Protein AF-A0A8S2YHU8-F1 (afdb_monomer)

Radius of gyration: 10.1 Å; Cα contacts (8 Å, |Δi|>4): 82; chains: 1; bounding box: 25×19×30 Å

Mean predicted aligned error: 3.76 Å

Structure (mmCIF, N/CA/C/O backbone):
data_AF-A0A8S2YHU8-F1
#
_entry.id   AF-A0A8S2YHU8-F1
#
loop_
_atom_site.g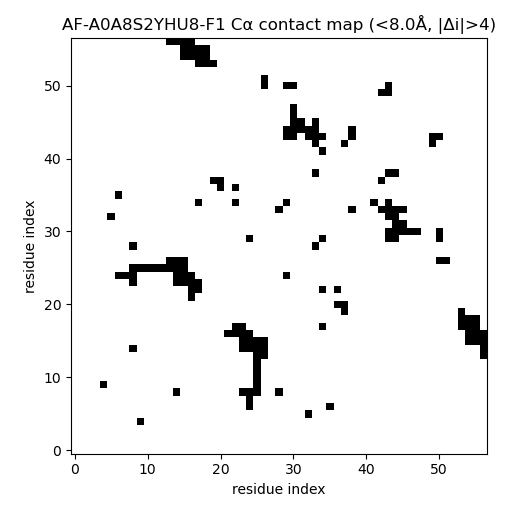roup_PDB
_atom_site.id
_atom_site.type_symbol
_atom_site.label_atom_id
_atom_site.label_alt_id
_atom_site.label_comp_id
_atom_site.label_asym_id
_atom_site.label_entity_id
_atom_site.label_seq_id
_atom_site.pdbx_PDB_ins_code
_atom_site.Cartn_x
_atom_site.Cartn_y
_atom_site.Cartn_z
_atom_site.occupancy
_atom_site.B_iso_or_equiv
_atom_site.auth_seq_id
_atom_site.auth_comp_id
_atom_site.auth_asym_id
_atom_site.auth_atom_id
_atom_site.pdbx_PDB_model_num
ATOM 1 N N . MET A 1 1 ? -9.141 -2.429 -20.536 1.00 50.09 1 MET A N 1
ATOM 2 C CA . MET A 1 1 ? -7.778 -2.986 -20.417 1.00 50.09 1 MET A CA 1
ATOM 3 C C . MET A 1 1 ? -7.223 -2.393 -19.140 1.00 50.09 1 MET A C 1
ATOM 5 O O . MET A 1 1 ? -7.301 -1.180 -19.022 1.00 50.09 1 MET A O 1
ATOM 9 N N . ALA A 1 2 ? -6.851 -3.208 -18.152 1.00 58.78 2 ALA A N 1
ATOM 10 C CA . ALA A 1 2 ? -6.267 -2.675 -16.921 1.00 58.78 2 ALA A CA 1
ATOM 11 C C . ALA A 1 2 ? -4.945 -1.989 -17.290 1.00 58.78 2 ALA A C 1
ATOM 13 O O . ALA A 1 2 ? -4.162 -2.570 -18.036 1.00 58.78 2 ALA A O 1
ATOM 14 N N . ASP A 1 3 ? -4.762 -0.746 -16.858 1.00 69.56 3 ASP A N 1
ATOM 15 C CA . ASP A 1 3 ? -3.550 0.022 -17.121 1.00 69.56 3 ASP A CA 1
ATOM 16 C C . ASP A 1 3 ? -2.433 -0.558 -16.244 1.00 69.56 3 ASP A C 1
ATOM 18 O O . ASP A 1 3 ? -2.475 -0.455 -15.020 1.00 69.56 3 ASP A O 1
ATOM 22 N N . ASP A 1 4 ? -1.453 -1.232 -16.851 1.00 70.44 4 ASP A N 1
ATOM 23 C CA . ASP A 1 4 ? -0.386 -1.937 -16.122 1.00 70.44 4 ASP A CA 1
ATOM 24 C C . ASP A 1 4 ? 0.407 -1.015 -15.171 1.00 70.44 4 ASP A C 1
ATOM 26 O O . ASP A 1 4 ? 1.015 -1.480 -14.206 1.00 70.44 4 ASP A O 1
ATOM 30 N N . ARG A 1 5 ? 0.361 0.305 -15.392 1.00 73.06 5 ARG A N 1
ATOM 31 C CA . ARG A 1 5 ? 0.988 1.324 -14.537 1.00 73.06 5 ARG A CA 1
ATOM 32 C C . ARG A 1 5 ? 0.409 1.398 -13.126 1.00 73.06 5 ARG A C 1
ATOM 34 O O . ARG A 1 5 ? 1.132 1.798 -12.224 1.00 73.06 5 ARG A O 1
ATOM 41 N N . GLU A 1 6 ? -0.843 1.004 -12.914 1.00 72.06 6 GLU A N 1
ATOM 42 C CA . GLU A 1 6 ? -1.456 1.007 -11.575 1.00 72.06 6 GLU A CA 1
ATOM 43 C C . GLU A 1 6 ? -0.927 -0.147 -10.704 1.00 72.06 6 GLU A C 1
ATOM 45 O O . GLU A 1 6 ? -0.903 -0.068 -9.475 1.00 72.06 6 GLU A O 1
ATOM 50 N N . ARG A 1 7 ? -0.434 -1.213 -11.349 1.00 75.75 7 ARG A N 1
ATOM 51 C CA . ARG A 1 7 ? 0.019 -2.450 -10.692 1.00 75.75 7 ARG A CA 1
ATOM 52 C C . ARG A 1 7 ? 1.527 -2.548 -10.529 1.00 75.75 7 ARG A C 1
ATOM 54 O O . ARG A 1 7 ? 2.005 -3.304 -9.687 1.00 75.75 7 ARG A O 1
ATOM 61 N N . ILE A 1 8 ? 2.277 -1.830 -11.359 1.00 82.19 8 ILE A N 1
ATOM 62 C CA . ILE A 1 8 ? 3.737 -1.864 -11.365 1.00 82.19 8 ILE A CA 1
ATOM 63 C C . ILE A 1 8 ? 4.259 -0.721 -10.489 1.00 82.19 8 ILE A C 1
ATOM 65 O O . ILE A 1 8 ? 3.918 0.432 -10.747 1.00 82.19 8 ILE A O 1
ATOM 69 N N . PRO A 1 9 ? 5.112 -0.995 -9.483 1.00 82.75 9 PRO A N 1
ATOM 70 C CA . PRO A 1 9 ? 5.700 0.054 -8.662 1.00 82.75 9 PRO A CA 1
ATOM 71 C C . PRO A 1 9 ? 6.398 1.132 -9.502 1.00 82.75 9 PRO A C 1
ATOM 73 O O . PRO A 1 9 ? 7.301 0.829 -10.282 1.00 82.75 9 PRO A O 1
ATOM 76 N N . ASN A 1 10 ? 6.001 2.396 -9.313 1.00 80.12 10 ASN A N 1
ATOM 77 C CA . ASN A 1 10 ? 6.588 3.536 -10.030 1.00 80.12 10 ASN A CA 1
ATOM 78 C C . ASN A 1 10 ? 8.085 3.731 -9.711 1.00 80.12 10 ASN A C 1
ATOM 80 O O . ASN A 1 10 ? 8.840 4.220 -10.549 1.00 80.12 10 ASN A O 1
ATOM 84 N N . ASP A 1 11 ? 8.517 3.340 -8.507 1.00 85.12 11 ASP A N 1
ATOM 85 C CA . ASP A 1 11 ? 9.923 3.202 -8.136 1.00 85.12 11 ASP A CA 1
ATOM 86 C C . ASP A 1 11 ? 10.122 2.100 -7.075 1.00 85.12 11 ASP A C 1
ATOM 88 O O . ASP A 1 11 ? 9.158 1.528 -6.566 1.00 85.12 11 ASP A O 1
ATOM 92 N N . LEU A 1 12 ? 11.383 1.760 -6.783 1.00 89.94 12 LEU A N 1
ATOM 93 C CA . LEU A 1 12 ? 11.757 0.654 -5.888 1.00 89.94 12 LEU A CA 1
ATOM 94 C C . LEU A 1 12 ? 11.959 1.077 -4.421 1.00 89.94 12 LEU A C 1
ATOM 96 O O . LEU A 1 12 ? 12.456 0.287 -3.617 1.00 89.94 12 LEU A O 1
ATOM 100 N N . ARG A 1 13 ? 11.628 2.319 -4.051 1.00 90.81 13 ARG A N 1
ATOM 101 C CA . ARG A 1 13 ? 11.730 2.801 -2.667 1.00 90.81 13 ARG A CA 1
ATOM 102 C C . ARG A 1 13 ? 10.424 2.544 -1.935 1.00 90.81 13 ARG A C 1
ATOM 104 O O . ARG A 1 13 ? 9.341 2.660 -2.500 1.00 90.81 13 ARG A O 1
ATOM 111 N N . ASN A 1 14 ? 10.541 2.251 -0.641 1.00 93.25 14 ASN A N 1
ATOM 112 C CA . ASN A 1 14 ? 9.398 2.039 0.249 1.00 93.2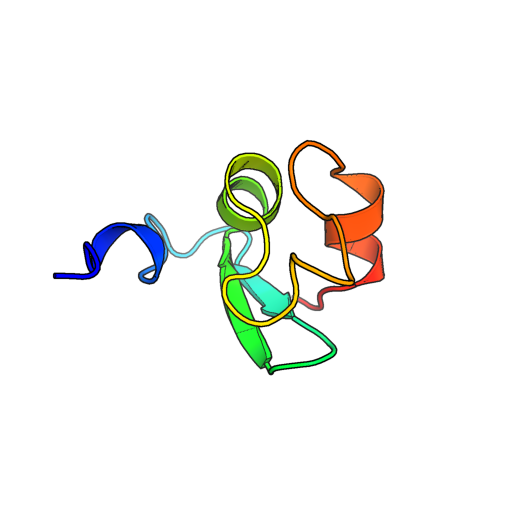5 14 ASN A CA 1
ATOM 113 C C . ASN A 1 14 ? 8.386 1.028 -0.318 1.00 93.25 14 ASN A C 1
ATOM 115 O O . ASN A 1 14 ? 7.177 1.235 -0.207 1.00 93.25 14 ASN A O 1
ATOM 119 N N . LEU A 1 15 ? 8.881 -0.036 -0.961 1.00 96.56 15 LEU A N 1
ATOM 120 C CA . LEU A 1 15 ? 8.045 -1.152 -1.385 1.00 96.56 15 LEU A CA 1
ATOM 121 C C . LEU A 1 15 ? 7.469 -1.852 -0.162 1.00 96.56 15 LEU A C 1
ATOM 123 O O . LEU A 1 15 ? 8.133 -1.967 0.870 1.00 96.56 15 LEU A O 1
ATOM 127 N N . ARG A 1 16 ? 6.221 -2.289 -0.289 1.00 97.56 16 ARG A N 1
ATOM 128 C CA . ARG A 1 16 ? 5.515 -3.037 0.741 1.00 97.56 16 ARG A CA 1
ATOM 129 C C . ARG A 1 16 ? 4.725 -4.172 0.100 1.00 97.56 16 ARG A C 1
ATOM 131 O O . ARG A 1 16 ? 4.312 -4.076 -1.054 1.00 97.56 16 ARG A O 1
ATOM 138 N N . ALA A 1 17 ? 4.513 -5.237 0.854 1.00 98.25 17 ALA A N 1
ATOM 139 C CA . ALA A 1 17 ? 3.730 -6.403 0.498 1.00 98.25 17 ALA A CA 1
ATOM 140 C C . ALA A 1 17 ? 2.438 -6.422 1.311 1.00 98.25 17 ALA A C 1
ATOM 142 O O . ALA A 1 17 ? 2.487 -6.384 2.540 1.00 98.25 17 ALA A O 1
ATOM 143 N N . CYS A 1 18 ? 1.282 -6.519 0.654 1.00 98.25 18 CYS A N 1
ATOM 144 C CA . CYS A 1 18 ? 0.014 -6.715 1.356 1.00 98.25 18 CYS A CA 1
ATOM 145 C C . CYS A 1 18 ? 0.043 -8.018 2.167 1.00 98.25 18 CYS A C 1
ATOM 147 O O . CYS A 1 18 ? 0.320 -9.084 1.617 1.00 98.25 18 CYS A O 1
ATOM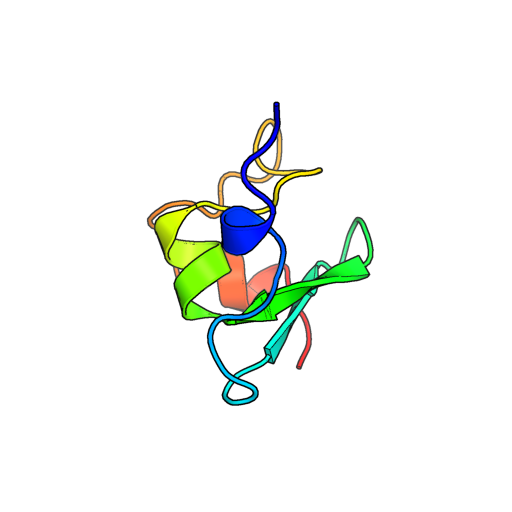 149 N N . LEU A 1 19 ? -0.295 -7.952 3.457 1.00 98.38 19 LEU A N 1
ATOM 150 C CA . LEU A 1 19 ? -0.302 -9.121 4.344 1.00 98.38 19 LEU A CA 1
ATOM 151 C C . LEU A 1 19 ? -1.390 -10.148 3.986 1.00 98.38 19 LEU A C 1
ATOM 153 O O . LEU A 1 19 ? -1.307 -11.294 4.415 1.00 98.38 19 LEU A O 1
ATOM 157 N N . VAL A 1 20 ? -2.392 -9.752 3.193 1.00 97.94 20 VAL A N 1
ATOM 158 C CA . VAL A 1 20 ? -3.511 -10.618 2.788 1.00 97.94 20 VAL A CA 1
ATOM 159 C C . VAL A 1 20 ? -3.243 -11.316 1.454 1.00 97.94 20 VAL A C 1
ATOM 161 O O . VAL A 1 20 ? -3.382 -12.531 1.361 1.00 97.94 20 VAL A O 1
ATOM 164 N N . CYS A 1 21 ? -2.868 -10.564 0.413 1.00 97.81 21 CYS A N 1
ATOM 165 C CA . CYS A 1 21 ? -2.752 -11.091 -0.956 1.00 97.81 21 CYS A CA 1
ATOM 166 C C . CYS A 1 21 ? -1.324 -11.093 -1.519 1.00 97.81 21 CYS A C 1
ATOM 168 O O . CYS A 1 21 ? -1.121 -11.513 -2.656 1.00 97.81 21 CYS A O 1
ATOM 170 N N . SER A 1 22 ? -0.346 -10.586 -0.762 1.00 97.69 22 SER A N 1
ATOM 171 C CA . SER A 1 22 ? 1.068 -10.488 -1.156 1.00 97.69 22 SER A CA 1
ATOM 172 C C . SER A 1 22 ? 1.370 -9.588 -2.365 1.00 97.69 22 SER A C 1
ATOM 174 O O . SER A 1 22 ? 2.495 -9.605 -2.861 1.00 97.69 22 SER A O 1
ATOM 176 N N . LEU A 1 23 ? 0.416 -8.767 -2.824 1.00 95.94 23 LEU A N 1
ATOM 177 C CA . LEU A 1 23 ? 0.664 -7.750 -3.853 1.00 95.94 23 LEU A CA 1
ATOM 178 C C . LEU A 1 23 ? 1.762 -6.783 -3.391 1.00 95.94 23 LEU A C 1
ATOM 180 O O . LEU A 1 23 ? 1.7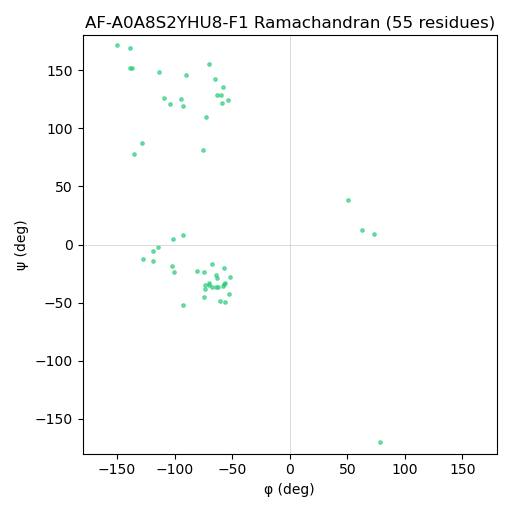23 -6.321 -2.249 1.00 95.94 23 LEU A O 1
ATOM 184 N N . ILE A 1 24 ? 2.702 -6.469 -4.286 1.00 96.00 24 ILE A N 1
ATOM 185 C CA . ILE A 1 24 ? 3.790 -5.521 -4.036 1.00 96.00 24 ILE A CA 1
ATOM 186 C C . ILE A 1 24 ? 3.492 -4.197 -4.737 1.00 96.00 24 ILE A C 1
ATOM 188 O O . ILE A 1 24 ? 3.377 -4.162 -5.960 1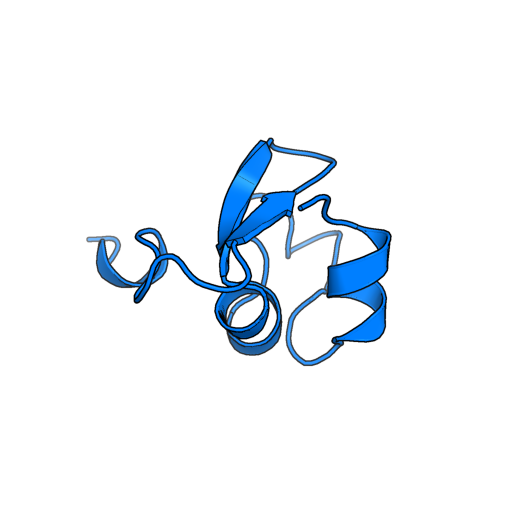.00 96.00 24 ILE A O 1
ATOM 192 N N . LYS A 1 25 ? 3.422 -3.109 -3.969 1.00 94.94 25 LYS A N 1
ATOM 193 C CA . LYS A 1 25 ? 3.352 -1.719 -4.460 1.00 94.94 25 LYS A CA 1
ATOM 194 C C . LYS A 1 25 ? 4.248 -0.845 -3.577 1.00 94.94 25 LYS A C 1
ATOM 196 O O . LYS A 1 25 ? 4.723 -1.295 -2.531 1.00 94.94 25 LYS A O 1
ATOM 201 N N . SER A 1 26 ? 4.508 0.400 -3.972 1.00 95.06 26 SER A N 1
ATOM 202 C CA . SER A 1 26 ? 5.098 1.360 -3.032 1.00 95.06 26 SER A CA 1
ATOM 203 C C . SER A 1 26 ? 4.071 1.750 -1.963 1.00 95.06 26 SER A C 1
ATOM 205 O O . SER A 1 26 ? 2.864 1.684 -2.200 1.00 95.06 26 SER A O 1
ATOM 207 N N . ALA A 1 27 ? 4.535 2.185 -0.790 1.00 95.62 27 ALA A N 1
ATOM 208 C CA . ALA A 1 27 ? 3.657 2.679 0.273 1.00 95.62 27 ALA A CA 1
ATOM 209 C C . ALA A 1 27 ? 2.704 3.783 -0.225 1.00 95.62 27 ALA A C 1
ATOM 211 O O . ALA A 1 27 ? 1.514 3.740 0.063 1.00 95.62 27 ALA A O 1
ATOM 212 N N . GLY A 1 28 ? 3.216 4.716 -1.038 1.00 94.69 28 GLY A N 1
ATOM 213 C CA . GLY A 1 28 ? 2.411 5.789 -1.627 1.00 94.69 28 GLY A CA 1
ATOM 214 C C . GLY A 1 28 ? 1.338 5.277 -2.587 1.00 94.69 28 GLY A C 1
ATOM 215 O O . GLY A 1 28 ? 0.226 5.777 -2.565 1.00 94.69 28 GLY A O 1
ATOM 216 N N . MET A 1 29 ? 1.618 4.224 -3.362 1.00 94.44 29 MET A N 1
ATOM 217 C CA . MET A 1 29 ? 0.613 3.623 -4.248 1.00 94.44 29 MET A CA 1
ATOM 218 C C . MET A 1 29 ? -0.485 2.876 -3.479 1.00 94.44 29 MET A C 1
ATOM 220 O O . MET A 1 29 ? -1.630 2.858 -3.921 1.00 94.44 29 MET A O 1
ATOM 224 N N . PHE A 1 30 ? -0.168 2.267 -2.332 1.00 96.31 30 PHE A N 1
ATOM 225 C CA . PHE A 1 30 ? -1.210 1.735 -1.447 1.00 96.31 30 PHE A CA 1
ATOM 226 C C . PHE A 1 30 ? -2.057 2.851 -0.829 1.00 96.31 30 PHE A C 1
ATOM 228 O O . PHE A 1 30 ? -3.259 2.675 -0.675 1.00 96.31 30 PHE A O 1
ATOM 235 N N . GLU A 1 31 ? -1.462 3.995 -0.495 1.00 96.38 31 GLU A N 1
ATOM 236 C CA . GLU A 1 31 ? -2.203 5.134 0.054 1.00 96.38 31 GLU A CA 1
ATOM 237 C C . GLU A 1 31 ? -3.050 5.851 -1.014 1.00 96.38 31 GLU A C 1
ATOM 239 O O . GLU A 1 31 ? -4.180 6.240 -0.732 1.00 96.38 31 GLU A O 1
ATOM 244 N N . GLU A 1 32 ? -2.561 5.999 -2.248 1.00 95.25 32 GLU A N 1
ATOM 245 C CA . GLU A 1 32 ? -3.303 6.651 -3.339 1.00 95.25 32 GLU A CA 1
ATOM 246 C C . GLU A 1 32 ? -4.427 5.779 -3.905 1.00 95.25 32 GLU A C 1
ATOM 248 O O . GLU A 1 32 ? -5.544 6.271 -4.102 1.00 95.25 32 GLU A O 1
ATOM 253 N N . ASP A 1 33 ? -4.156 4.496 -4.152 1.00 94.75 33 ASP A N 1
ATOM 254 C CA . ASP A 1 33 ? -5.050 3.623 -4.926 1.00 94.75 33 ASP A CA 1
ATOM 255 C C . ASP A 1 33 ? -5.568 2.424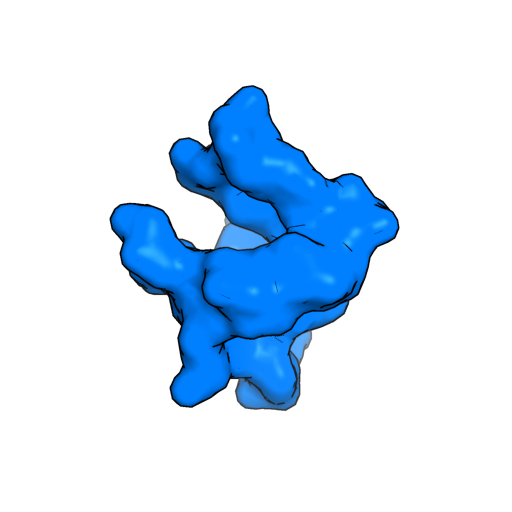 -4.139 1.00 94.75 33 ASP A C 1
ATOM 257 O O . ASP A 1 33 ? -6.530 1.781 -4.559 1.00 94.75 33 ASP A O 1
ATOM 261 N N . GLY A 1 34 ? -4.968 2.130 -2.989 1.00 95.88 34 GLY A N 1
ATOM 262 C CA . GLY A 1 34 ? -5.304 0.940 -2.233 1.00 95.88 34 GLY A CA 1
ATOM 263 C C . GLY A 1 34 ? -4.679 -0.334 -2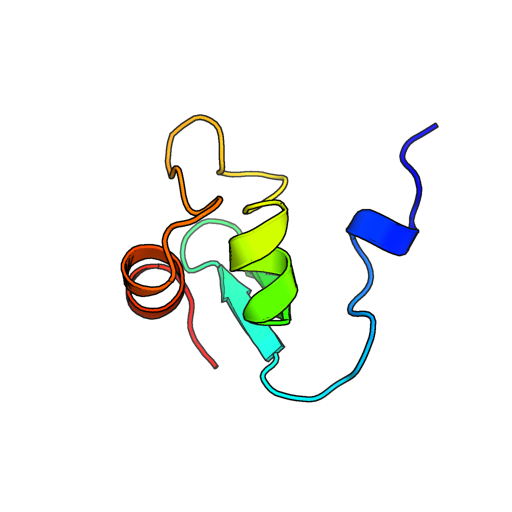.795 1.00 95.88 34 GLY A C 1
ATOM 264 O O . GLY A 1 34 ? -3.799 -0.329 -3.671 1.00 95.88 34 GLY A O 1
ATOM 265 N N . CYS A 1 35 ? -5.128 -1.464 -2.253 1.00 96.62 35 CYS A N 1
ATOM 266 C CA . CYS A 1 35 ? -4.726 -2.784 -2.728 1.00 96.62 35 CYS A CA 1
ATOM 267 C C . CYS A 1 35 ? -5.705 -3.312 -3.782 1.00 96.62 35 CYS A C 1
ATOM 269 O O . CYS A 1 35 ? -6.846 -3.619 -3.454 1.00 96.62 35 CYS A O 1
ATOM 271 N N . ASP A 1 36 ? -5.234 -3.564 -5.005 1.00 95.44 36 ASP A N 1
ATOM 272 C CA . ASP A 1 36 ? -6.057 -4.039 -6.132 1.00 95.44 36 ASP A CA 1
ATOM 273 C C . ASP A 1 36 ? -6.918 -5.277 -5.832 1.00 95.44 36 ASP A C 1
ATOM 275 O O . ASP A 1 36 ? -7.946 -5.495 -6.469 1.00 95.44 36 ASP A O 1
ATOM 279 N N . ASN A 1 37 ? -6.469 -6.115 -4.897 1.00 96.19 37 ASN A N 1
ATOM 280 C CA . ASN A 1 37 ? -7.116 -7.382 -4.567 1.00 96.19 37 ASN A CA 1
ATOM 281 C C . ASN A 1 37 ? -7.952 -7.318 -3.281 1.00 96.19 37 ASN A C 1
ATOM 283 O O . ASN A 1 37 ? -8.749 -8.222 -3.042 1.00 96.19 37 ASN A O 1
ATOM 287 N N . CYS A 1 38 ? -7.722 -6.317 -2.425 1.00 97.56 38 CYS A N 1
ATOM 288 C CA . CYS A 1 38 ? -8.237 -6.307 -1.053 1.00 97.56 38 CYS A CA 1
ATOM 289 C C . CYS A 1 38 ? -9.003 -5.034 -0.685 1.00 97.56 38 CYS A C 1
ATOM 291 O O . CYS A 1 38 ? -9.661 -5.033 0.349 1.00 97.56 38 CYS A O 1
ATOM 293 N N . GLU A 1 39 ? -8.939 -3.971 -1.494 1.00 95.75 39 GLU A N 1
ATOM 294 C CA . GLU A 1 39 ? -9.470 -2.646 -1.137 1.00 95.75 39 GLU A CA 1
ATOM 295 C C . GLU A 1 39 ? -10.958 -2.666 -0.758 1.00 95.75 39 GLU A C 1
ATOM 297 O O . GLU A 1 39 ? -11.376 -1.938 0.135 1.00 95.75 39 GLU A O 1
ATOM 302 N N . GLU A 1 40 ? -11.751 -3.550 -1.374 1.00 96.56 40 GLU A N 1
ATOM 303 C CA . GLU A 1 40 ? -13.184 -3.693 -1.083 1.00 96.56 40 GLU A CA 1
ATOM 304 C C . GLU A 1 40 ? -13.471 -3.994 0.402 1.00 96.56 40 GLU A C 1
ATOM 306 O O . GLU A 1 40 ? -14.473 -3.528 0.942 1.00 96.56 40 GLU A O 1
ATOM 311 N N . PHE A 1 41 ? -12.589 -4.741 1.076 1.00 96.31 41 PHE A N 1
ATOM 312 C CA . PHE A 1 41 ? -12.737 -5.119 2.489 1.00 96.31 41 PHE A CA 1
ATOM 313 C C . PHE A 1 41 ? -11.609 -4.598 3.390 1.00 96.31 41 PHE A C 1
ATOM 315 O O . PHE A 1 41 ? -11.667 -4.767 4.609 1.00 96.31 41 PHE A O 1
ATOM 322 N N . LEU A 1 42 ? -10.58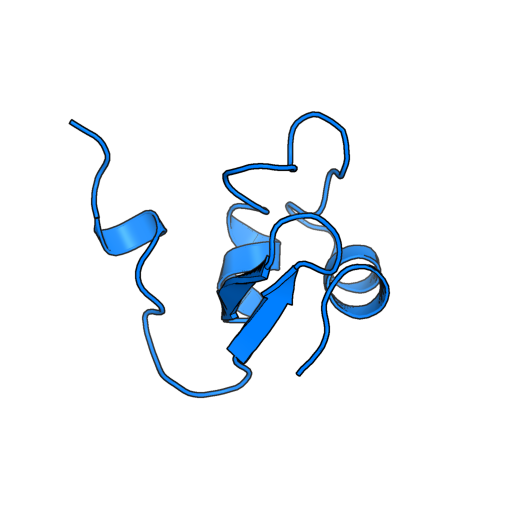6 -3.975 2.808 1.00 95.50 42 LEU A N 1
ATOM 323 C CA . LEU A 1 42 ? -9.418 -3.441 3.493 1.00 95.50 42 LEU A CA 1
ATOM 324 C C . LEU A 1 42 ? -9.115 -2.041 2.939 1.00 95.50 42 LEU A C 1
ATOM 326 O O . LEU A 1 42 ? -8.220 -1.918 2.106 1.00 95.50 42 LEU A O 1
ATOM 330 N N . PRO A 1 43 ? -9.877 -1.011 3.359 1.00 94.06 43 PRO A N 1
ATOM 331 C CA . PRO A 1 43 ? -9.889 0.303 2.721 1.00 94.06 43 PRO A CA 1
ATOM 332 C C . PRO A 1 43 ? -8.626 1.108 3.062 1.00 94.06 43 PRO A C 1
ATOM 334 O O . PRO A 1 43 ? -8.625 1.929 3.983 1.00 94.06 43 PRO A O 1
ATOM 337 N N . MET A 1 44 ? -7.527 0.835 2.356 1.00 96.25 44 MET A N 1
ATOM 338 C CA . MET A 1 44 ? -6.232 1.490 2.565 1.00 96.25 44 MET A CA 1
ATOM 339 C C . MET A 1 44 ? -6.161 2.863 1.891 1.00 96.25 44 MET A C 1
ATOM 341 O O . MET A 1 44 ? -5.355 3.703 2.298 1.00 96.25 44 MET A O 1
ATOM 345 N N . LYS A 1 45 ? -6.991 3.107 0.871 1.00 97.38 45 LYS A N 1
ATOM 346 C CA . LYS A 1 45 ? -6.986 4.353 0.105 1.00 97.38 45 LYS A CA 1
ATOM 347 C C . LYS A 1 45 ? -7.244 5.559 1.013 1.00 97.38 45 LYS A C 1
ATOM 349 O O . LYS A 1 45 ? -8.275 5.662 1.675 1.00 97.38 45 LYS A O 1
ATOM 354 N N . GLY A 1 46 ? -6.303 6.498 1.019 1.00 97.38 46 GLY A N 1
ATOM 355 C CA . GLY A 1 46 ? -6.309 7.698 1.855 1.00 97.38 46 GLY A CA 1
ATOM 356 C C . GLY A 1 46 ? -6.002 7.451 3.336 1.00 97.38 46 GLY A C 1
ATOM 357 O O . GLY A 1 46 ? -6.172 8.371 4.136 1.00 97.38 46 GLY A O 1
ATOM 358 N N . ASN A 1 47 ? -5.575 6.242 3.718 1.00 96.81 47 ASN A N 1
ATOM 359 C CA . ASN A 1 47 ? -5.297 5.873 5.103 1.00 96.81 47 ASN A CA 1
ATOM 360 C C . ASN A 1 47 ? -3.902 5.248 5.259 1.00 96.81 47 ASN A C 1
ATOM 362 O O . ASN A 1 47 ? -3.735 4.026 5.250 1.00 96.81 47 ASN A O 1
ATOM 366 N N . SER A 1 48 ? -2.893 6.099 5.459 1.00 96.88 48 SER A N 1
ATOM 367 C CA . SER A 1 48 ? -1.504 5.673 5.676 1.00 96.88 48 SER A CA 1
ATOM 368 C C . SER A 1 48 ? -1.341 4.738 6.873 1.00 96.88 4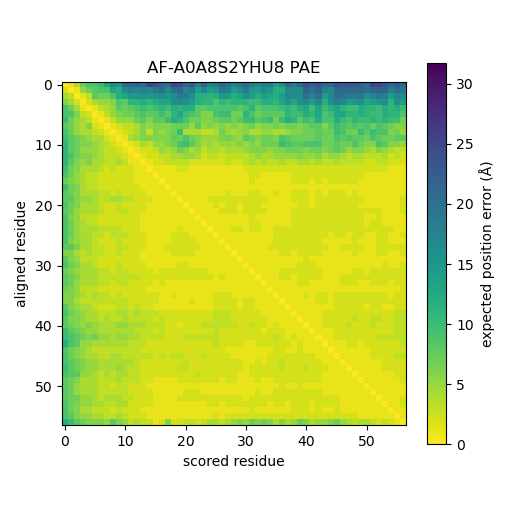8 SER A C 1
ATOM 370 O O . SER A 1 48 ? -0.525 3.824 6.801 1.00 96.88 48 SER A O 1
ATOM 372 N N . GLU A 1 49 ? -2.101 4.917 7.956 1.00 97.50 49 GLU A N 1
ATOM 373 C CA . GLU A 1 49 ? -2.020 4.036 9.130 1.00 97.50 49 GLU A CA 1
ATOM 374 C C . GLU A 1 49 ? -2.368 2.592 8.750 1.00 97.50 49 GLU A C 1
ATOM 376 O O . GLU A 1 49 ? -1.562 1.685 8.976 1.00 97.50 49 GLU A O 1
ATOM 381 N N . LEU A 1 50 ? -3.483 2.394 8.038 1.00 97.12 50 LEU A N 1
ATOM 382 C CA . LEU A 1 50 ? -3.865 1.073 7.535 1.00 97.12 50 LEU A CA 1
ATOM 383 C C . LEU A 1 50 ? -2.850 0.505 6.545 1.00 97.12 50 LEU A C 1
ATOM 385 O O . LEU A 1 50 ? -2.595 -0.700 6.578 1.00 97.12 50 LEU A O 1
ATOM 389 N N . VAL A 1 51 ? -2.233 1.339 5.700 1.00 97.94 51 VAL A N 1
ATOM 390 C CA . VAL A 1 51 ? -1.138 0.885 4.828 1.00 97.94 51 VAL A CA 1
ATOM 391 C C . VAL A 1 51 ? -0.019 0.271 5.667 1.00 97.94 51 VAL A C 1
ATOM 393 O O . VAL A 1 51 ? 0.419 -0.838 5.368 1.00 97.94 51 VAL A O 1
ATOM 396 N N . TYR A 1 52 ? 0.443 0.936 6.727 1.00 97.69 52 TYR A N 1
ATOM 397 C CA . TYR A 1 52 ? 1.538 0.417 7.552 1.00 97.69 52 TYR A CA 1
ATOM 398 C C . TYR A 1 52 ? 1.148 -0.810 8.383 1.00 97.69 52 TYR A C 1
ATOM 400 O O . TYR A 1 52 ? 1.985 -1.701 8.532 1.00 97.69 52 TYR A O 1
ATOM 408 N N . GLU A 1 53 ? -0.088 -0.892 8.877 1.00 97.94 53 GLU A N 1
ATOM 409 C CA . GLU A 1 53 ? -0.567 -2.046 9.654 1.00 97.94 53 GLU A CA 1
ATOM 410 C C . GLU A 1 53 ? -0.834 -3.284 8.790 1.00 97.94 53 GLU A C 1
ATOM 412 O O . GLU A 1 53 ? -0.599 -4.414 9.220 1.00 97.94 53 GLU A O 1
ATOM 417 N N . CYS A 1 54 ? -1.302 -3.088 7.556 1.00 97.81 54 CYS A N 1
ATOM 418 C CA . CYS A 1 54 ? -1.771 -4.173 6.695 1.00 97.81 54 CYS A CA 1
ATOM 419 C C . CYS A 1 54 ? -0.764 -4.594 5.617 1.00 97.81 54 CYS A C 1
ATOM 421 O O . CYS A 1 54 ? -1.072 -5.438 4.764 1.00 97.81 54 CYS A O 1
ATOM 423 N N . THR A 1 55 ? 0.441 -4.023 5.635 1.00 98.31 55 THR A N 1
ATOM 424 C CA . THR A 1 55 ? 1.511 -4.357 4.690 1.00 98.31 55 THR A CA 1
ATOM 425 C C . THR A 1 55 ? 2.872 -4.483 5.388 1.00 98.31 55 THR A C 1
ATOM 427 O O . THR A 1 55 ? 3.129 -3.835 6.402 1.00 98.31 55 THR A O 1
ATOM 430 N N . SER A 1 56 ? 3.772 -5.300 4.837 1.00 98.06 56 SER A N 1
ATOM 431 C CA . SER A 1 56 ? 5.141 -5.530 5.337 1.00 98.06 56 SER A CA 1
ATOM 432 C C . SER A 1 56 ? 6.188 -5.007 4.351 1.00 98.06 56 SER A C 1
ATOM 434 O O . SER A 1 56 ? 5.922 -5.008 3.157 1.00 98.06 56 SER A O 1
ATOM 436 N N . SER A 1 57 ? 7.351 -4.547 4.818 1.00 94.81 57 SER A N 1
ATOM 437 C CA . SER A 1 57 ? 8.460 -4.053 3.976 1.00 94.81 57 SER A CA 1
ATOM 438 C C . SER A 1 57 ? 9.472 -5.136 3.634 1.00 94.81 57 SER A C 1
ATOM 440 O O . SER A 1 57 ? 9.865 -5.835 4.596 1.00 94.81 57 SER A O 1
#

Sequence (57 aa):
MADDRERIPNDLRNLRACLVCSLIKSAGMFEEDGCDNCEEFLPMKGNSELVYECTSS

InterPro domains:
  IPR009287 Transcription initiation Spt4 [PTHR12882] (3-57)
  IPR022800 Spt4/RpoE2 zinc finger [PF06093] (15-57)
  IPR022800 Spt4/RpoE2 zinc finger [SM01389] (15-57)
  IPR038510 Spt4 superfamily [G3DSA:3.30.40.210] (1-57)

Nearest PDB structures (foldseek):
  6gml-assembly1_Y  TM=9.778E-01  e=2.625E-07  Homo sapiens
  6ted-assembly1_Y  TM=9.679E-01  e=1.866E-06  Homo sapiens
  6exn-assembly1_t  TM=6.474E-01  e=4.902E+00  Saccharomyces cerevisiae S288C
  3lrq-assembly1_D  TM=5.930E-01  e=3.704E+00  Homo sapiens
  7b9v-assembly1_w  TM=5.532E-01  e=8.586E+00  Saccharomyces cerevisiae

Secondary structure (DSSP, 8-state):
---GGGTS-SSSSSEEEETTT--EEEHHHHHHH--TTTTTTS--TT-HHHHHHHEE-

Foldseek 3Di:
DPDCVLQDEPDDPQWKAFQPPRRIYHLVSCQCPNDPVCCVPQVNHVPSPSSVVGIGD

pLDDT: mean 91.71, std 10.42, range [50.09, 98.38]

Organism: NCBI:txid392030

Solvent-accessible surface area (backbone atoms only — not comparable to full-atom values): 3379 Å² total; per-residue (Å²): 128,86,64,65,72,83,62,47,51,94,54,87,63,64,46,27,28,34,73,85,79,60,54,59,36,20,54,65,49,28,24,72,71,19,45,97,89,44,31,94,84,46,74,16,48,80,28,62,68,51,40,60,76,50,30,46,116